Protein AF-A0A077PER9-F1 (afdb_monomer_lite)

Organism: NCBI:txid1398203

Structure (mmCIF, N/CA/C/O backbone):
data_AF-A0A077PER9-F1
#
_entry.id   AF-A0A077PER9-F1
#
loop_
_atom_site.group_PDB
_atom_site.id
_atom_site.type_symbol
_atom_site.label_atom_id
_atom_site.label_alt_id
_atom_site.label_comp_id
_atom_site.label_asym_id
_atom_site.label_entity_id
_atom_site.label_seq_id
_atom_site.pdbx_PDB_ins_code
_atom_site.Cartn_x
_atom_site.Cartn_y
_atom_site.Cartn_z
_atom_site.occupancy
_atom_site.B_iso_or_equiv
_atom_site.auth_seq_id
_atom_site.auth_comp_id
_atom_site.auth_asym_id
_atom_site.auth_atom_id
_atom_site.pdbx_PDB_model_num
ATOM 1 N N . MET A 1 1 ? 11.987 0.057 -23.288 1.00 54.84 1 MET A N 1
ATOM 2 C CA . MET A 1 1 ? 10.813 -0.635 -22.712 1.00 54.84 1 MET A CA 1
ATOM 3 C C . MET A 1 1 ? 10.304 -1.614 -23.759 1.00 54.84 1 MET A C 1
ATOM 5 O O . MET A 1 1 ? 10.114 -1.194 -24.891 1.00 54.84 1 MET A O 1
ATOM 9 N N . ASN A 1 2 ? 10.221 -2.909 -23.448 1.00 62.16 2 ASN A N 1
ATOM 10 C CA . ASN A 1 2 ? 9.871 -3.940 -24.430 1.00 62.16 2 ASN A CA 1
ATOM 11 C C . ASN A 1 2 ? 8.385 -3.792 -24.823 1.00 62.16 2 ASN A C 1
ATOM 13 O O . ASN A 1 2 ? 7.520 -3.873 -23.952 1.00 62.16 2 ASN A O 1
ATOM 17 N N . SER A 1 3 ? 8.092 -3.522 -26.099 1.00 73.31 3 SER A N 1
ATOM 18 C CA . SER A 1 3 ? 6.742 -3.193 -26.598 1.00 73.31 3 SER A CA 1
ATOM 19 C C . SER A 1 3 ? 5.721 -4.306 -26.350 1.00 73.31 3 SER A C 1
ATOM 21 O O . SER A 1 3 ? 4.547 -4.029 -26.126 1.00 73.31 3 SER A O 1
ATOM 23 N N . TYR A 1 4 ? 6.176 -5.558 -26.295 1.00 78.25 4 TYR A N 1
ATOM 24 C CA . TYR A 1 4 ? 5.337 -6.707 -25.963 1.00 78.25 4 TYR A CA 1
ATOM 25 C C . TYR A 1 4 ? 4.810 -6.656 -24.521 1.00 78.25 4 TYR A C 1
ATOM 27 O O . TYR A 1 4 ? 3.626 -6.878 -24.290 1.00 78.25 4 TYR A O 1
ATOM 35 N N . LEU A 1 5 ? 5.657 -6.279 -23.555 1.00 75.00 5 LEU A N 1
ATOM 36 C CA . LEU A 1 5 ? 5.253 -6.175 -22.148 1.00 75.00 5 LEU A CA 1
ATOM 37 C C . LEU A 1 5 ? 4.209 -5.072 -21.946 1.00 75.00 5 LEU A C 1
ATOM 39 O O . LEU A 1 5 ? 3.239 -5.271 -21.221 1.00 75.00 5 LEU A O 1
ATOM 43 N N . ALA A 1 6 ? 4.390 -3.928 -22.614 1.00 75.81 6 ALA A N 1
ATOM 44 C CA . ALA A 1 6 ? 3.428 -2.830 -22.570 1.00 75.81 6 ALA A CA 1
ATOM 45 C C . ALA A 1 6 ? 2.052 -3.261 -23.104 1.00 75.81 6 ALA A C 1
ATOM 47 O O . ALA A 1 6 ? 1.038 -2.921 -22.505 1.00 75.81 6 ALA A O 1
ATOM 48 N N . ASN A 1 7 ? 2.022 -4.071 -24.168 1.00 78.50 7 ASN A N 1
ATOM 49 C CA . ASN A 1 7 ? 0.779 -4.623 -24.707 1.00 78.50 7 ASN A CA 1
ATOM 50 C C . ASN A 1 7 ? 0.133 -5.647 -23.761 1.00 78.50 7 ASN A C 1
ATOM 52 O O . ASN A 1 7 ? -1.081 -5.618 -23.585 1.00 78.50 7 ASN A O 1
ATOM 56 N N . CYS A 1 8 ? 0.912 -6.512 -23.104 1.00 75.50 8 CYS A N 1
ATOM 57 C CA . CYS A 1 8 ? 0.370 -7.449 -22.114 1.00 75.50 8 CYS A CA 1
ATOM 58 C C . CYS A 1 8 ? -0.248 -6.726 -20.906 1.00 75.50 8 CYS A C 1
ATOM 60 O O . CYS A 1 8 ? -1.240 -7.185 -20.350 1.00 75.50 8 CYS A O 1
ATOM 62 N N . LEU A 1 9 ? 0.276 -5.566 -20.509 1.00 75.19 9 LEU A N 1
ATOM 63 C CA . LEU A 1 9 ? -0.308 -4.778 -19.416 1.00 75.19 9 LEU A CA 1
ATOM 64 C C . LEU A 1 9 ? -1.691 -4.191 -19.740 1.00 75.19 9 LEU A C 1
ATOM 66 O O . LEU A 1 9 ? -2.362 -3.745 -18.811 1.00 75.19 9 LEU A O 1
ATOM 70 N N . LEU A 1 10 ? -2.117 -4.200 -21.010 1.00 82.12 10 LEU A N 1
ATOM 71 C CA . LEU A 1 10 ? -3.464 -3.792 -21.430 1.00 82.12 10 LEU A CA 1
ATOM 72 C C . LEU A 1 10 ? -4.504 -4.910 -21.271 1.00 82.12 10 LEU A C 1
ATOM 74 O O . LEU A 1 10 ? -5.696 -4.634 -21.343 1.00 82.12 10 LEU A O 1
ATOM 78 N N . THR A 1 11 ? -4.076 -6.161 -21.084 1.00 89.31 11 THR A N 1
ATOM 79 C CA . THR A 1 11 ? -4.986 -7.271 -20.772 1.00 89.31 11 THR A CA 1
ATOM 80 C C . THR A 1 11 ? -5.201 -7.371 -19.266 1.00 89.31 11 THR A C 1
ATOM 82 O O . THR A 1 11 ? -4.234 -7.575 -18.530 1.00 89.31 11 THR A O 1
ATOM 85 N N . ASP A 1 12 ? -6.458 -7.261 -18.825 1.00 87.88 12 ASP A N 1
ATOM 86 C CA . ASP A 1 12 ? -6.839 -7.204 -17.405 1.00 87.88 12 ASP A CA 1
ATOM 87 C C . ASP A 1 12 ? -6.260 -8.369 -16.592 1.00 87.88 12 ASP A C 1
ATOM 89 O O . ASP A 1 12 ? -5.601 -8.135 -15.582 1.00 87.88 12 ASP A O 1
ATOM 93 N N . ASP A 1 13 ? -6.403 -9.610 -17.063 1.00 88.50 13 ASP A N 1
ATOM 94 C CA . ASP A 1 13 ? -5.903 -10.797 -16.352 1.00 88.50 13 ASP A CA 1
ATOM 95 C C . ASP A 1 13 ? -4.387 -10.743 -16.118 1.00 88.50 13 ASP A C 1
ATOM 97 O O . ASP A 1 13 ? -3.887 -11.037 -15.026 1.00 88.50 13 ASP A O 1
ATOM 101 N N . PHE A 1 14 ? -3.633 -10.324 -17.137 1.00 89.56 14 PHE A N 1
ATOM 102 C CA . PHE A 1 14 ? -2.188 -10.185 -17.018 1.00 89.56 14 PHE A CA 1
ATOM 103 C C . PHE A 1 14 ? -1.832 -9.035 -16.075 1.00 89.56 14 PHE A C 1
ATOM 105 O O . PHE A 1 14 ? -1.005 -9.221 -15.178 1.00 89.56 14 PHE A O 1
ATOM 112 N N . ASN A 1 15 ? -2.478 -7.876 -16.237 1.00 90.88 15 ASN A N 1
ATOM 113 C CA . ASN A 1 15 ? -2.261 -6.696 -15.407 1.00 90.88 15 ASN A CA 1
ATOM 114 C C . ASN A 1 15 ? -2.507 -7.003 -13.925 1.00 90.88 15 ASN A C 1
ATOM 116 O O . ASN A 1 15 ? -1.608 -6.816 -13.104 1.00 90.88 15 ASN A O 1
ATOM 120 N N . ILE A 1 16 ? -3.673 -7.571 -13.607 1.00 92.88 16 ILE A N 1
ATOM 121 C CA . ILE A 1 16 ? -4.065 -7.961 -12.251 1.00 92.88 16 ILE A CA 1
ATOM 122 C C . ILE A 1 16 ? -3.034 -8.928 -11.666 1.00 92.88 16 ILE A C 1
ATOM 124 O O . ILE A 1 16 ? -2.593 -8.737 -10.533 1.00 92.88 16 ILE A O 1
ATOM 128 N N . SER A 1 17 ? -2.584 -9.926 -12.435 1.00 93.81 17 SER A N 1
ATOM 129 C CA . SER A 1 17 ? -1.603 -10.904 -11.949 1.00 93.81 17 SER A CA 1
ATOM 130 C C . SER A 1 17 ? -0.239 -10.284 -11.614 1.00 93.81 17 SER A C 1
ATOM 132 O O . SER A 1 17 ? 0.386 -10.652 -10.616 1.00 93.81 17 SER A O 1
ATOM 134 N N . ILE A 1 18 ? 0.235 -9.335 -12.428 1.00 94.81 18 ILE A N 1
ATOM 135 C CA . ILE A 1 18 ? 1.522 -8.662 -12.225 1.00 94.81 18 ILE A CA 1
ATOM 136 C C . ILE A 1 18 ? 1.429 -7.670 -11.069 1.00 94.81 18 ILE A C 1
ATOM 138 O O . ILE A 1 18 ? 2.316 -7.649 -10.215 1.00 94.81 18 ILE A O 1
ATOM 142 N N . VAL A 1 19 ? 0.340 -6.905 -10.991 1.00 94.38 19 VAL A N 1
ATOM 143 C CA . VAL A 1 19 ? 0.079 -5.981 -9.882 1.00 94.38 19 VAL A CA 1
ATOM 144 C C . VAL A 1 19 ? -0.040 -6.740 -8.562 1.00 94.38 19 VAL A C 1
ATOM 146 O O . VAL A 1 19 ? 0.558 -6.321 -7.576 1.00 94.38 19 VAL A O 1
ATOM 149 N N . ALA A 1 20 ? -0.726 -7.886 -8.534 1.00 95.38 20 ALA A N 1
ATOM 150 C CA . ALA A 1 20 ? -0.837 -8.715 -7.334 1.00 95.38 20 ALA A CA 1
ATOM 151 C C . ALA A 1 20 ? 0.531 -9.222 -6.847 1.00 95.38 20 ALA A C 1
ATOM 153 O O . ALA A 1 20 ? 0.822 -9.162 -5.652 1.00 95.38 20 ALA A O 1
ATOM 154 N N . LYS A 1 21 ? 1.401 -9.671 -7.764 1.00 96.31 21 LYS A N 1
ATOM 155 C CA . LYS A 1 21 ? 2.782 -10.064 -7.430 1.00 96.31 21 LYS A CA 1
ATOM 156 C C . LYS A 1 21 ? 3.579 -8.884 -6.881 1.00 96.31 21 LYS A C 1
ATOM 158 O O . LYS A 1 21 ? 4.201 -9.010 -5.835 1.00 96.31 21 LYS A O 1
ATOM 163 N N . HIS A 1 22 ? 3.491 -7.727 -7.534 1.00 96.88 22 HIS A N 1
ATOM 164 C CA . HIS A 1 22 ? 4.182 -6.529 -7.073 1.00 96.88 22 HIS A CA 1
ATOM 165 C C . HIS A 1 22 ? 3.706 -6.084 -5.681 1.00 96.88 22 HIS A C 1
ATOM 167 O O . HIS A 1 22 ? 4.526 -5.783 -4.819 1.00 96.88 22 HIS A O 1
ATOM 173 N N . LEU A 1 23 ? 2.395 -6.094 -5.427 1.00 96.88 23 LEU A N 1
ATOM 174 C CA . LEU A 1 23 ? 1.841 -5.786 -4.108 1.00 96.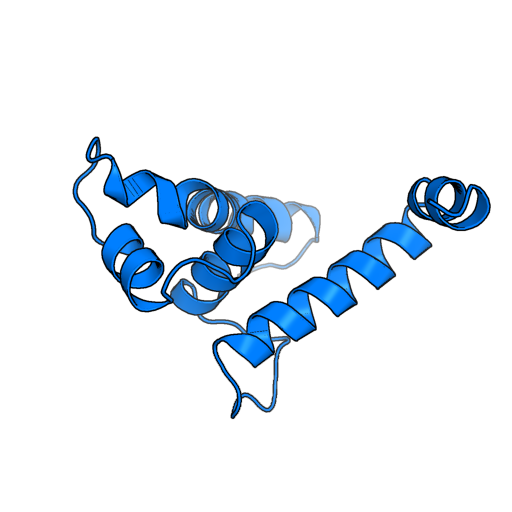88 23 LEU A CA 1
ATOM 175 C C . LEU A 1 23 ? 2.335 -6.770 -3.044 1.00 96.88 23 LEU A C 1
ATOM 177 O O . LEU A 1 23 ? 2.699 -6.332 -1.956 1.00 96.88 23 LEU A O 1
ATOM 181 N N . LYS A 1 24 ? 2.410 -8.070 -3.358 1.00 97.19 24 LYS A N 1
ATOM 182 C CA . LYS A 1 24 ? 2.997 -9.072 -2.458 1.00 97.19 24 LYS A CA 1
ATOM 183 C C . LYS A 1 24 ? 4.448 -8.731 -2.104 1.00 97.19 24 LYS A C 1
ATOM 185 O O . LYS A 1 24 ? 4.798 -8.769 -0.926 1.00 97.19 24 LYS A O 1
ATOM 190 N N . ASP A 1 25 ? 5.264 -8.359 -3.087 1.00 97.75 25 ASP A N 1
ATOM 191 C CA . ASP A 1 25 ? 6.663 -7.985 -2.850 1.00 97.75 25 ASP A CA 1
ATOM 192 C C . ASP A 1 25 ? 6.770 -6.755 -1.935 1.00 97.75 25 ASP A C 1
ATOM 194 O O . ASP A 1 25 ? 7.595 -6.729 -1.023 1.00 97.75 25 ASP A O 1
ATOM 198 N N . LEU A 1 26 ? 5.897 -5.758 -2.117 1.00 98.00 26 LEU A N 1
ATOM 199 C CA . LEU A 1 26 ? 5.846 -4.568 -1.259 1.00 98.00 26 LEU A CA 1
ATOM 200 C C . LEU A 1 26 ? 5.384 -4.884 0.170 1.00 98.00 26 LEU A C 1
ATOM 202 O O . LEU A 1 26 ? 5.912 -4.317 1.127 1.00 98.00 26 LEU A O 1
ATOM 206 N N . ILE A 1 27 ? 4.420 -5.793 0.329 1.00 97.94 27 ILE A N 1
ATOM 207 C CA . ILE A 1 27 ? 3.962 -6.257 1.645 1.00 97.94 27 ILE A CA 1
ATOM 208 C C . ILE A 1 27 ? 5.117 -6.932 2.387 1.00 97.94 27 ILE A C 1
ATOM 210 O O . ILE A 1 27 ? 5.382 -6.585 3.539 1.00 97.94 27 ILE A O 1
ATOM 214 N N . LEU A 1 28 ? 5.818 -7.856 1.727 1.00 97.81 28 LEU A N 1
ATOM 215 C CA . LEU A 1 28 ? 6.939 -8.592 2.316 1.00 97.81 28 LEU A CA 1
ATOM 216 C C . LEU A 1 28 ? 8.148 -7.694 2.587 1.00 97.81 28 LEU A C 1
ATOM 218 O O . LEU A 1 28 ? 8.825 -7.889 3.592 1.00 97.81 28 LEU A O 1
ATOM 222 N N . PHE A 1 29 ? 8.391 -6.684 1.748 1.00 97.50 29 PHE A N 1
ATOM 223 C CA . PHE A 1 29 ? 9.452 -5.700 1.967 1.00 97.50 29 PHE A CA 1
ATOM 224 C C . PHE A 1 29 ? 9.329 -5.020 3.340 1.00 97.50 29 PHE A C 1
ATOM 226 O O . PHE A 1 29 ? 10.304 -4.956 4.087 1.00 97.50 29 PHE A O 1
ATOM 233 N N . ASP A 1 30 ? 8.129 -4.559 3.705 1.00 97.38 30 ASP A N 1
ATOM 234 C CA . ASP A 1 30 ? 7.894 -3.903 4.997 1.00 97.38 30 ASP A CA 1
ATOM 235 C C . ASP A 1 30 ? 7.510 -4.895 6.127 1.00 97.38 30 ASP A C 1
ATOM 237 O O . ASP A 1 30 ? 7.495 -4.500 7.299 1.00 97.38 30 ASP A O 1
ATOM 241 N N . ASN A 1 31 ? 7.209 -6.165 5.814 1.00 96.19 31 ASN A N 1
ATOM 242 C CA . ASN A 1 31 ? 6.794 -7.219 6.758 1.00 96.19 31 ASN A CA 1
ATOM 243 C C . ASN A 1 31 ? 7.499 -8.565 6.450 1.00 96.19 31 ASN A C 1
ATOM 245 O O . ASN A 1 31 ? 6.836 -9.536 6.081 1.00 96.19 31 ASN A O 1
ATOM 249 N N . PRO A 1 32 ? 8.831 -8.671 6.619 1.00 95.50 32 PRO A N 1
ATOM 250 C CA . PRO A 1 32 ? 9.612 -9.809 6.111 1.00 95.50 32 PRO A CA 1
ATOM 251 C C . PRO A 1 32 ? 9.276 -11.159 6.759 1.00 95.50 32 PRO A C 1
ATOM 253 O O . PRO A 1 32 ? 9.546 -12.202 6.174 1.00 95.50 32 PRO A O 1
ATOM 256 N N . ASN A 1 33 ? 8.675 -11.145 7.950 1.00 95.06 33 ASN A N 1
ATOM 257 C CA . ASN A 1 33 ? 8.309 -12.350 8.700 1.00 95.06 33 ASN A CA 1
ATOM 258 C C . ASN A 1 33 ? 6.833 -12.747 8.516 1.00 95.06 33 ASN A C 1
ATOM 260 O O . ASN A 1 33 ? 6.329 -13.588 9.254 1.00 95.06 33 ASN A O 1
ATOM 264 N N . MET A 1 34 ? 6.108 -12.098 7.603 1.00 95.81 34 MET A N 1
ATOM 265 C CA . MET A 1 34 ? 4.703 -12.405 7.350 1.00 95.81 34 MET A CA 1
ATOM 266 C C . MET A 1 34 ? 4.579 -13.704 6.548 1.00 95.81 34 MET A C 1
ATOM 268 O O . MET A 1 34 ? 5.070 -13.793 5.425 1.00 95.81 34 MET A O 1
ATOM 272 N N . GLU A 1 35 ? 3.893 -14.694 7.114 1.00 91.31 35 GLU A N 1
ATOM 273 C CA . GLU A 1 35 ? 3.643 -15.980 6.450 1.00 91.31 35 GLU A CA 1
ATOM 274 C C . GLU A 1 35 ? 2.435 -15.916 5.503 1.00 91.31 35 GLU A C 1
ATOM 276 O O . GLU A 1 35 ? 2.470 -16.490 4.414 1.00 91.31 35 GLU A O 1
ATOM 281 N N . ASP A 1 36 ? 1.392 -15.172 5.887 1.00 93.12 36 ASP A N 1
ATOM 282 C CA . ASP A 1 36 ? 0.165 -15.011 5.108 1.00 93.12 36 ASP A CA 1
ATOM 283 C C . ASP A 1 36 ? -0.047 -13.551 4.688 1.00 93.12 36 ASP A C 1
ATOM 285 O O . ASP A 1 36 ? -0.418 -12.697 5.489 1.00 93.12 36 ASP A O 1
ATOM 289 N N . THR A 1 37 ? 0.176 -13.266 3.403 1.00 93.25 37 THR A N 1
ATOM 290 C CA . THR A 1 37 ? -0.025 -11.933 2.812 1.00 93.25 37 THR A CA 1
ATOM 291 C C . THR A 1 37 ? -1.459 -11.691 2.330 1.00 93.25 37 THR A C 1
ATOM 293 O O . THR A 1 37 ? -1.728 -10.639 1.750 1.00 93.25 37 THR A O 1
ATOM 296 N N . SER A 1 38 ? -2.369 -12.660 2.486 1.00 88.75 38 SER A N 1
ATOM 297 C CA . SER A 1 38 ? -3.781 -12.511 2.101 1.00 88.75 38 SER A CA 1
ATOM 298 C C . SER A 1 38 ? -4.606 -11.768 3.155 1.00 88.75 38 SER A C 1
ATOM 300 O O . SER A 1 38 ? 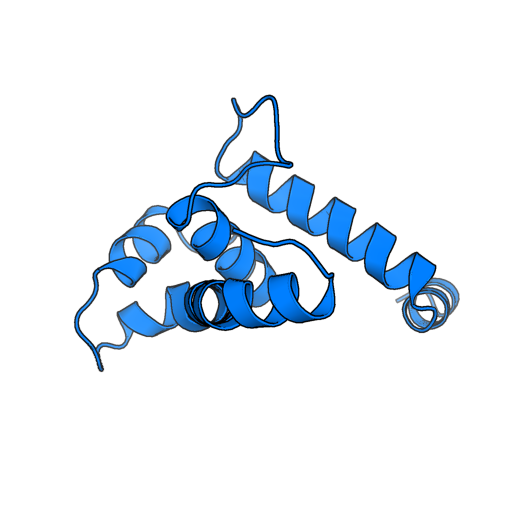-5.657 -11.210 2.837 1.00 88.75 38 SER A O 1
ATOM 302 N N . ILE A 1 39 ? -4.096 -11.695 4.388 1.00 90.25 39 ILE A N 1
ATOM 303 C CA . ILE A 1 39 ? -4.727 -11.025 5.523 1.00 90.25 39 ILE A CA 1
ATOM 304 C C . ILE A 1 39 ? -3.801 -9.906 5.998 1.00 90.25 39 ILE A C 1
ATOM 306 O O . ILE A 1 39 ? -2.719 -10.154 6.520 1.00 90.25 39 ILE A O 1
ATOM 310 N N . LEU A 1 40 ? -4.237 -8.658 5.829 1.00 94.06 40 LEU A N 1
ATOM 311 C CA . LEU A 1 40 ? -3.486 -7.470 6.236 1.00 94.06 40 LEU A CA 1
ATOM 312 C C . LEU A 1 40 ? -4.259 -6.692 7.294 1.00 94.06 40 LEU A C 1
ATOM 314 O O . LEU A 1 40 ? -5.478 -6.527 7.186 1.00 94.06 40 LEU A O 1
ATOM 318 N N . THR A 1 41 ? -3.544 -6.147 8.275 1.00 95.31 41 THR A N 1
ATOM 319 C CA . THR A 1 41 ? -4.100 -5.092 9.130 1.00 95.31 41 THR A CA 1
ATOM 320 C C . THR A 1 41 ? -4.325 -3.814 8.320 1.00 95.31 41 THR A C 1
ATOM 322 O O . THR A 1 41 ? -3.729 -3.617 7.258 1.00 95.31 41 THR A O 1
ATOM 325 N N . ASP A 1 42 ? -5.151 -2.902 8.831 1.00 95.31 42 ASP A N 1
ATOM 326 C CA . ASP A 1 42 ? -5.388 -1.609 8.179 1.00 95.31 42 ASP A CA 1
ATOM 327 C C . ASP A 1 42 ? -4.090 -0.806 7.992 1.00 95.31 42 ASP A C 1
ATOM 329 O O . ASP A 1 42 ? -3.884 -0.201 6.941 1.00 95.31 42 ASP A O 1
ATOM 333 N N . GLU A 1 43 ? -3.174 -0.850 8.965 1.00 96.25 43 GLU A N 1
ATOM 334 C CA . GLU A 1 43 ? -1.854 -0.221 8.845 1.00 96.25 43 GLU A CA 1
ATOM 335 C C . GLU A 1 43 ? -1.031 -0.851 7.713 1.00 96.25 43 GLU A C 1
ATOM 337 O O . GLU A 1 43 ? -0.474 -0.130 6.884 1.00 96.25 43 GLU A O 1
ATOM 342 N N . GLN A 1 44 ? -0.993 -2.185 7.630 1.00 96.50 44 GLN A N 1
ATOM 343 C CA . GLN A 1 44 ? -0.263 -2.907 6.582 1.00 96.50 44 GLN A CA 1
ATOM 34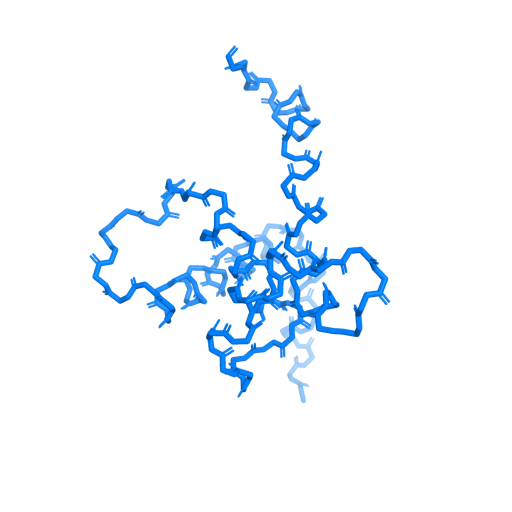4 C C . GLN A 1 44 ? -0.853 -2.648 5.193 1.00 96.50 44 GLN A C 1
ATOM 346 O O . GLN A 1 44 ? -0.102 -2.442 4.239 1.00 96.50 44 GLN A O 1
ATOM 351 N N . LEU A 1 45 ? -2.183 -2.589 5.081 1.00 96.19 45 LEU A N 1
ATOM 352 C CA . LEU A 1 45 ? -2.887 -2.219 3.854 1.00 96.19 45 LEU A CA 1
ATOM 353 C C . LEU A 1 45 ? -2.525 -0.791 3.422 1.00 96.19 45 LEU A C 1
ATOM 355 O O . LEU A 1 45 ? -2.188 -0.556 2.258 1.00 96.19 45 LEU A O 1
ATOM 359 N N . ILE A 1 46 ? -2.570 0.166 4.354 1.00 97.19 46 ILE A N 1
ATOM 360 C CA . ILE A 1 46 ? -2.215 1.560 4.075 1.00 97.19 46 ILE A CA 1
ATOM 361 C C . ILE A 1 46 ? -0.750 1.656 3.643 1.00 97.19 46 ILE A C 1
ATOM 363 O O . ILE A 1 46 ? -0.451 2.339 2.661 1.00 97.19 46 ILE A O 1
ATOM 367 N N . LEU A 1 47 ? 0.158 0.973 4.338 1.00 97.19 47 LEU A N 1
ATOM 368 C CA . LEU A 1 47 ? 1.582 0.976 4.029 1.00 97.19 47 LEU A CA 1
ATOM 369 C C . LEU A 1 47 ? 1.849 0.399 2.633 1.00 97.19 47 LEU A C 1
ATOM 371 O O . LEU A 1 47 ? 2.442 1.088 1.803 1.00 97.19 47 LEU A O 1
ATOM 375 N N . ALA A 1 48 ? 1.320 -0.789 2.327 1.00 97.00 48 ALA A N 1
ATOM 376 C CA . ALA A 1 48 ? 1.457 -1.419 1.013 1.00 97.00 48 ALA A CA 1
ATOM 377 C C . ALA A 1 48 ? 0.882 -0.543 -0.114 1.00 97.00 48 ALA A C 1
ATOM 379 O O . ALA A 1 48 ? 1.532 -0.338 -1.141 1.00 97.00 48 ALA A O 1
ATOM 380 N N . GLY A 1 49 ? -0.295 0.057 0.092 1.00 96.69 49 GLY A N 1
ATOM 381 C CA . GLY A 1 49 ? -0.885 0.995 -0.866 1.00 96.69 49 GLY A CA 1
ATOM 382 C C . GLY A 1 49 ? -0.042 2.258 -1.068 1.00 96.69 49 GLY A C 1
ATOM 383 O O . GLY A 1 49 ? 0.093 2.758 -2.184 1.00 96.69 49 GLY A O 1
ATOM 384 N N . SER A 1 50 ? 0.573 2.760 0.001 1.00 97.31 50 SER A N 1
ATOM 385 C CA . SER A 1 50 ? 1.473 3.917 -0.063 1.00 97.31 50 SER A CA 1
ATOM 386 C C . SER A 1 50 ? 2.735 3.589 -0.859 1.00 97.31 50 SER A C 1
ATOM 388 O O . SER A 1 50 ? 3.113 4.360 -1.742 1.00 97.31 50 SER A O 1
ATOM 390 N N . ARG A 1 51 ? 3.335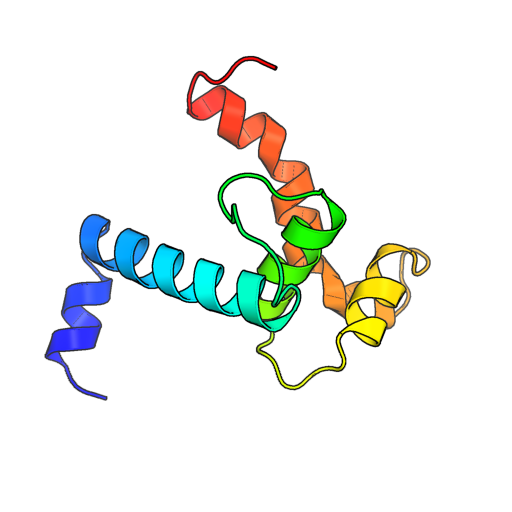 2.416 -0.617 1.00 97.62 51 ARG A N 1
ATOM 391 C CA . ARG A 1 51 ? 4.478 1.896 -1.381 1.00 97.62 51 ARG A CA 1
ATOM 392 C C . ARG A 1 51 ? 4.154 1.704 -2.854 1.00 97.62 51 ARG A C 1
ATOM 394 O O . ARG A 1 51 ? 4.954 2.097 -3.695 1.00 97.62 51 ARG A O 1
ATOM 401 N N . TYR A 1 52 ? 2.974 1.182 -3.174 1.00 96.62 52 TYR A N 1
ATOM 402 C CA . TYR A 1 52 ? 2.550 0.991 -4.561 1.00 96.62 52 TYR A CA 1
ATOM 403 C C . TYR A 1 52 ? 2.529 2.312 -5.339 1.00 96.62 52 TYR A C 1
ATOM 405 O O . TYR A 1 52 ? 2.919 2.369 -6.501 1.00 96.62 52 TYR A O 1
ATOM 413 N N . ASN A 1 53 ? 2.109 3.400 -4.689 1.00 95.38 53 ASN A N 1
ATOM 414 C CA . ASN A 1 53 ? 2.026 4.707 -5.332 1.00 95.38 53 ASN A CA 1
ATOM 415 C C . ASN A 1 53 ? 3.338 5.516 -5.294 1.00 95.38 53 ASN A C 1
ATOM 417 O O . ASN A 1 53 ? 3.533 6.379 -6.147 1.00 95.38 53 ASN A O 1
ATOM 421 N N . ARG A 1 54 ? 4.205 5.293 -4.297 1.00 93.69 54 ARG A N 1
ATOM 422 C CA . ARG A 1 54 ? 5.370 6.159 -4.004 1.00 93.69 54 ARG A CA 1
ATOM 423 C C . ARG A 1 54 ? 6.725 5.456 -4.060 1.00 93.69 54 ARG A C 1
ATOM 425 O O . ARG A 1 54 ? 7.747 6.122 -3.936 1.00 93.69 54 ARG A O 1
ATOM 432 N N . GLY A 1 55 ? 6.744 4.141 -4.237 1.00 95.75 55 GLY A N 1
ATOM 433 C CA . GLY A 1 55 ? 7.954 3.330 -4.213 1.00 95.75 55 GLY A CA 1
ATOM 434 C C . GLY A 1 55 ? 8.501 3.062 -2.805 1.00 95.75 55 GLY A C 1
ATOM 435 O O . GLY A 1 55 ? 7.892 3.371 -1.775 1.00 95.75 55 GLY A O 1
ATOM 436 N N . ILE A 1 56 ? 9.683 2.448 -2.774 1.00 97.12 56 ILE A N 1
ATOM 437 C CA . ILE A 1 56 ? 10.335 1.945 -1.554 1.00 97.12 56 ILE A CA 1
ATOM 438 C C . ILE A 1 56 ? 11.365 2.910 -0.950 1.00 97.12 56 ILE A C 1
ATOM 440 O O . ILE A 1 56 ? 11.874 2.652 0.132 1.00 97.12 56 ILE A O 1
ATOM 444 N N . GLU A 1 57 ? 11.658 4.028 -1.617 1.00 96.56 57 GLU A N 1
ATOM 445 C CA . GLU A 1 57 ? 12.748 4.936 -1.226 1.00 96.56 57 GLU A CA 1
ATOM 446 C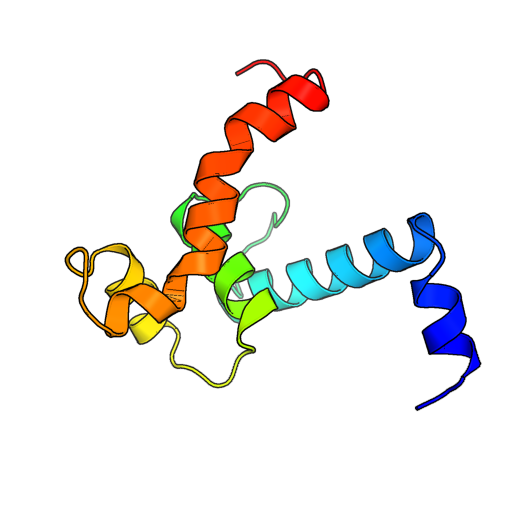 C . GLU A 1 57 ? 12.485 5.677 0.092 1.00 96.56 57 GLU A C 1
ATOM 448 O O . GLU A 1 57 ? 13.415 5.973 0.837 1.00 96.56 57 GLU A O 1
ATOM 453 N N . ARG A 1 58 ? 11.218 5.987 0.397 1.00 95.12 58 ARG A N 1
ATOM 454 C CA . ARG A 1 58 ? 10.852 6.679 1.640 1.00 95.12 58 ARG A CA 1
ATOM 455 C C . ARG A 1 58 ? 11.011 5.760 2.851 1.00 95.12 58 ARG A C 1
ATOM 457 O O . ARG A 1 58 ? 10.670 4.581 2.786 1.00 95.12 58 ARG A O 1
ATOM 464 N N . ASP A 1 59 ? 11.445 6.306 3.981 1.00 96.44 59 ASP A N 1
ATOM 465 C CA . ASP A 1 59 ? 11.514 5.536 5.220 1.00 96.44 59 ASP A CA 1
ATOM 466 C C . ASP A 1 59 ? 10.124 5.027 5.643 1.00 96.44 59 ASP A C 1
ATOM 468 O O . ASP A 1 59 ? 9.119 5.741 5.551 1.00 96.44 59 ASP A O 1
ATOM 472 N N . LYS A 1 60 ? 10.053 3.776 6.108 1.00 96.31 60 LYS A N 1
ATOM 473 C CA . LYS A 1 60 ? 8.795 3.159 6.555 1.00 96.31 60 LYS A CA 1
ATOM 474 C C . LYS A 1 60 ? 8.147 3.965 7.687 1.00 96.31 60 LYS A C 1
ATOM 476 O O . LYS A 1 60 ? 6.927 4.136 7.697 1.00 96.31 60 LYS A O 1
ATOM 481 N N . ASN A 1 61 ? 8.943 4.491 8.618 1.00 96.31 61 ASN A N 1
ATOM 482 C CA . ASN A 1 61 ? 8.438 5.215 9.781 1.00 96.31 61 ASN A CA 1
ATOM 483 C C . ASN A 1 61 ? 7.836 6.569 9.399 1.00 96.31 61 ASN A C 1
ATOM 485 O O . ASN A 1 61 ? 6.900 7.009 10.063 1.00 96.31 61 ASN A O 1
ATOM 489 N N . ASP A 1 62 ? 8.284 7.197 8.308 1.00 96.69 62 ASP A N 1
ATOM 490 C CA . ASP A 1 62 ? 7.631 8.399 7.773 1.00 96.69 62 ASP A CA 1
ATOM 491 C C . ASP A 1 62 ? 6.201 8.099 7.317 1.00 96.69 62 ASP A C 1
ATOM 493 O O . ASP A 1 62 ? 5.285 8.895 7.541 1.00 96.69 62 ASP A O 1
ATOM 497 N N . ILE A 1 63 ? 5.994 6.943 6.678 1.00 96.88 63 ILE A N 1
ATOM 498 C CA . ILE A 1 63 ? 4.668 6.514 6.224 1.00 96.88 63 ILE A CA 1
ATOM 499 C C . ILE A 1 63 ? 3.800 6.152 7.431 1.00 96.88 63 ILE A C 1
ATOM 501 O O . ILE A 1 63 ? 2.658 6.594 7.498 1.00 96.88 63 ILE A O 1
ATOM 505 N N . ILE A 1 64 ? 4.331 5.429 8.420 1.00 96.56 64 ILE A N 1
ATOM 506 C CA . ILE A 1 64 ? 3.585 5.099 9.647 1.00 96.56 64 ILE A CA 1
ATOM 507 C C . ILE A 1 64 ? 3.201 6.373 10.408 1.00 96.56 64 ILE A C 1
ATOM 509 O O . ILE A 1 64 ? 2.034 6.572 10.744 1.00 96.56 64 ILE A O 1
ATOM 513 N N . LYS A 1 65 ? 4.144 7.300 10.605 1.00 96.75 65 LYS A N 1
ATOM 514 C CA . LYS A 1 65 ? 3.883 8.606 11.229 1.00 96.75 65 LYS A CA 1
ATOM 515 C C . LYS A 1 65 ? 2.846 9.411 10.446 1.00 96.75 65 LYS A C 1
ATOM 517 O O . LYS A 1 65 ? 2.016 10.102 11.037 1.00 96.75 65 LYS A O 1
ATOM 522 N N . SER A 1 66 ? 2.861 9.316 9.117 1.00 97.06 66 SER A N 1
ATOM 523 C CA . SER A 1 66 ? 1.857 9.949 8.263 1.00 97.06 66 SER A CA 1
ATOM 524 C C . SER A 1 66 ? 0.441 9.501 8.620 1.00 97.06 66 SER A C 1
ATOM 526 O O . SER A 1 66 ? -0.462 10.337 8.622 1.00 97.06 66 SER A O 1
ATOM 528 N N . ILE A 1 67 ? 0.219 8.226 8.958 1.00 95.88 67 ILE A N 1
ATOM 529 C CA . ILE A 1 67 ? -1.121 7.675 9.238 1.00 95.88 67 ILE A CA 1
ATOM 530 C C . ILE A 1 67 ? -1.822 8.461 10.352 1.00 95.88 67 ILE A C 1
ATOM 532 O O . ILE A 1 67 ? -2.992 8.814 10.193 1.00 95.88 67 ILE A O 1
ATOM 536 N N . SER A 1 68 ? -1.091 8.808 11.413 1.00 94.19 68 SER A N 1
ATOM 537 C CA . SER A 1 68 ? -1.588 9.562 12.571 1.00 94.19 68 SER A CA 1
ATOM 538 C C . SER A 1 68 ? -1.349 11.075 12.492 1.00 94.19 68 SER A C 1
ATOM 540 O O . SER A 1 68 ? -1.750 11.806 13.399 1.00 94.19 68 SER A O 1
ATOM 542 N N . SER A 1 69 ? -0.727 11.574 11.420 1.00 96.31 69 SER A N 1
ATOM 543 C CA . SER A 1 69 ? -0.436 13.004 11.275 1.00 96.31 69 SER A CA 1
ATOM 544 C C . SER A 1 69 ? -1.721 13.845 11.151 1.00 96.31 69 SER A C 1
ATOM 546 O O . SER A 1 69 ? -2.687 13.398 10.511 1.00 96.31 69 SER A O 1
ATOM 548 N N . PRO A 1 70 ? -1.755 15.064 11.733 1.00 95.75 70 PRO A N 1
ATOM 549 C CA . PRO A 1 70 ? -2.943 15.915 11.720 1.00 95.75 70 PRO A CA 1
ATOM 550 C C . PRO A 1 70 ? -3.418 16.254 10.305 1.00 95.75 70 PRO A C 1
ATOM 552 O O . PRO A 1 70 ? -2.621 16.452 9.389 1.00 95.75 70 PRO A O 1
ATOM 555 N N . ILE A 1 71 ? -4.738 16.350 10.126 1.00 93.31 71 ILE A N 1
ATOM 556 C CA . ILE A 1 71 ? -5.349 16.717 8.840 1.00 93.31 71 ILE A CA 1
ATOM 557 C C . ILE A 1 71 ? -4.778 18.050 8.348 1.00 93.31 71 ILE A C 1
ATOM 559 O O . ILE A 1 71 ? -4.804 19.034 9.077 1.00 93.31 71 ILE A O 1
ATOM 563 N N . GLY A 1 72 ? -4.295 18.074 7.103 1.00 91.38 72 GLY A N 1
ATOM 564 C CA . GLY A 1 72 ? -3.753 19.275 6.468 1.00 91.38 72 GLY A CA 1
ATOM 565 C C . GLY A 1 72 ? -2.237 19.443 6.587 1.00 91.38 72 GLY A C 1
ATOM 566 O O . GLY A 1 72 ? -1.704 20.345 5.948 1.00 91.38 72 GLY A O 1
ATOM 567 N N . THR A 1 73 ? -1.526 18.591 7.338 1.00 95.62 73 THR A N 1
ATOM 568 C CA . THR A 1 73 ? -0.056 18.652 7.343 1.00 95.62 73 THR A CA 1
ATOM 569 C C . THR A 1 73 ? 0.544 17.972 6.103 1.00 95.62 73 THR A C 1
ATOM 571 O O . THR A 1 73 ? -0.027 16.993 5.608 1.00 95.62 73 THR A O 1
ATOM 574 N N . PRO A 1 74 ? 1.704 18.437 5.598 1.00 94.00 74 PRO A N 1
ATOM 575 C CA . PRO A 1 74 ? 2.356 17.839 4.431 1.00 94.00 74 PRO A CA 1
ATOM 576 C C . PRO A 1 74 ? 2.710 16.359 4.617 1.00 94.00 74 PRO A C 1
ATOM 578 O O . PRO A 1 74 ? 2.604 15.569 3.681 1.00 94.00 74 PRO A O 1
ATOM 581 N N . GLU A 1 75 ? 3.076 15.949 5.833 1.00 93.75 75 GLU A N 1
ATOM 582 C CA . GLU A 1 75 ? 3.421 14.560 6.157 1.00 93.75 75 GLU A CA 1
ATOM 583 C C . GLU A 1 75 ? 2.249 13.625 5.884 1.00 93.75 75 GLU A C 1
ATOM 585 O O . GLU A 1 75 ? 2.442 12.459 5.537 1.00 93.75 75 GLU A O 1
ATOM 590 N N . ARG A 1 76 ? 1.016 14.130 5.994 1.00 94.69 76 ARG A N 1
ATOM 591 C CA . ARG A 1 76 ? -0.195 13.340 5.798 1.00 94.69 76 ARG A CA 1
ATOM 592 C C . ARG A 1 76 ? -0.336 12.813 4.369 1.00 94.69 76 ARG A C 1
ATOM 594 O O . ARG A 1 76 ? -1.028 11.808 4.173 1.00 94.69 76 ARG A O 1
ATOM 601 N N . GLU A 1 77 ? 0.360 13.409 3.403 1.00 94.44 77 GLU A N 1
ATOM 602 C CA . GLU A 1 77 ? 0.379 12.960 2.010 1.00 94.44 77 GLU A CA 1
ATOM 603 C C . GLU A 1 77 ? 1.099 11.627 1.802 1.00 94.44 77 GLU A C 1
ATOM 605 O O . GLU A 1 77 ? 0.835 10.928 0.821 1.00 94.44 77 GLU A O 1
ATOM 610 N N . TYR A 1 78 ? 1.989 11.214 2.704 1.00 95.75 78 TYR A N 1
ATOM 611 C CA . TYR A 1 78 ? 2.758 9.986 2.484 1.00 95.75 78 TYR A CA 1
ATOM 612 C C . TYR A 1 78 ? 1.899 8.726 2.521 1.00 95.75 78 TYR A C 1
ATOM 614 O O . TYR A 1 78 ? 2.204 7.787 1.795 1.00 95.75 78 TYR A O 1
ATOM 622 N N . SER A 1 79 ? 0.794 8.740 3.271 1.00 96.81 79 SER A N 1
ATOM 623 C CA . SER A 1 79 ? -0.164 7.631 3.322 1.00 96.81 79 SER A CA 1
ATOM 624 C C . SER A 1 79 ? -1.535 7.936 2.703 1.00 96.81 79 SER A C 1
ATOM 626 O O . SER A 1 79 ? -2.469 7.146 2.852 1.00 96.81 79 SER A O 1
ATOM 628 N N . SER A 1 80 ? -1.686 9.054 1.974 1.00 95.56 80 SER A N 1
ATOM 629 C CA . SER A 1 80 ? -2.985 9.482 1.421 1.00 95.56 80 SER A CA 1
ATOM 630 C C . SER A 1 80 ? -3.609 8.448 0.481 1.00 95.56 80 SER A C 1
ATOM 632 O O . SER A 1 80 ? -4.793 8.135 0.619 1.00 95.56 80 SER A O 1
ATOM 634 N N . TYR A 1 81 ? -2.812 7.840 -0.402 1.00 94.88 81 TYR A N 1
ATOM 635 C CA . TYR A 1 81 ? -3.294 6.789 -1.301 1.00 94.88 81 TYR A CA 1
ATOM 636 C C . TYR A 1 81 ? -3.752 5.535 -0.538 1.00 94.88 81 TYR A C 1
ATOM 638 O O . TYR A 1 81 ? -4.856 5.046 -0.767 1.00 94.88 81 TYR A O 1
ATOM 646 N N . GLY A 1 82 ? -2.955 5.056 0.423 1.00 95.38 82 GLY A N 1
ATOM 647 C CA . GLY A 1 82 ? -3.299 3.887 1.237 1.00 95.38 82 GLY A CA 1
ATOM 648 C C . GLY A 1 82 ? -4.578 4.080 2.058 1.00 95.38 82 GLY A C 1
ATOM 649 O O . GLY A 1 82 ? -5.445 3.206 2.058 1.00 95.38 82 GLY A O 1
ATOM 650 N N . ARG A 1 83 ? -4.765 5.254 2.683 1.00 95.50 83 ARG A N 1
ATOM 651 C CA . ARG A 1 83 ? -6.018 5.578 3.397 1.00 95.50 83 ARG A CA 1
ATOM 652 C C . ARG A 1 83 ? -7.228 5.534 2.466 1.00 95.50 83 ARG A C 1
ATOM 654 O O . ARG A 1 83 ? -8.275 5.016 2.845 1.00 95.50 83 ARG A O 1
ATOM 661 N N . ARG A 1 84 ? -7.078 6.005 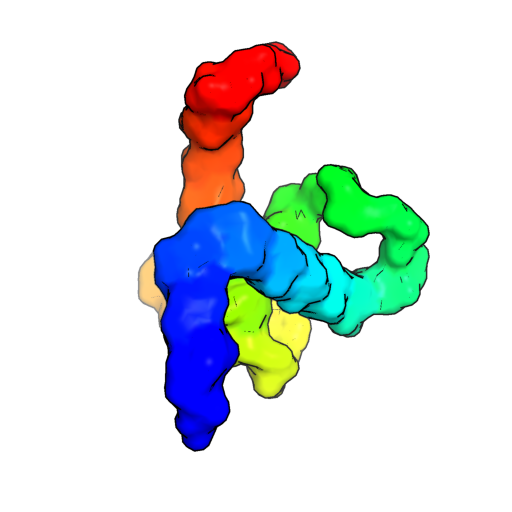1.224 1.00 95.19 84 ARG A N 1
ATOM 662 C CA . ARG A 1 84 ? -8.163 5.982 0.237 1.00 95.19 84 ARG A CA 1
ATOM 663 C C . ARG A 1 84 ? -8.576 4.563 -0.164 1.00 95.19 84 ARG A C 1
ATOM 665 O O . ARG A 1 84 ? -9.750 4.345 -0.462 1.00 95.19 84 ARG A O 1
ATOM 672 N N . ILE A 1 85 ? -7.642 3.608 -0.170 1.00 93.00 85 ILE A N 1
ATOM 673 C CA . ILE A 1 85 ? -7.954 2.183 -0.368 1.00 93.00 85 ILE A CA 1
ATOM 674 C C . ILE A 1 85 ? -8.799 1.678 0.802 1.00 93.00 85 ILE A C 1
ATOM 676 O O . ILE A 1 85 ? -9.853 1.086 0.571 1.00 93.00 85 ILE A O 1
ATOM 680 N N . LEU A 1 86 ? -8.384 1.967 2.039 1.00 92.81 86 LEU A N 1
ATOM 681 C CA . LEU A 1 86 ? -9.112 1.552 3.238 1.00 92.81 86 LEU A CA 1
ATOM 682 C C . LEU A 1 86 ? -10.550 2.096 3.252 1.00 92.81 86 LEU A C 1
ATOM 684 O O . LEU A 1 86 ? -11.495 1.338 3.444 1.00 92.81 86 LEU A O 1
ATOM 688 N N . GLU A 1 87 ? -10.737 3.379 2.934 1.00 93.69 87 GLU A N 1
ATOM 689 C CA . GLU A 1 87 ? -12.065 4.005 2.807 1.00 93.69 87 GLU A CA 1
ATOM 690 C C . GLU A 1 87 ? -12.962 3.314 1.766 1.00 93.69 87 GLU A C 1
ATOM 692 O O . GLU A 1 87 ? -14.187 3.292 1.900 1.00 93.69 87 GLU A O 1
ATOM 697 N N . LYS A 1 88 ? -12.367 2.764 0.702 1.00 93.44 88 LYS A N 1
ATOM 698 C CA . LYS A 1 88 ? -13.088 2.070 -0.373 1.00 93.44 88 LYS A CA 1
ATOM 699 C C . LYS A 1 88 ? -13.314 0.586 -0.090 1.00 93.44 88 LYS A C 1
ATOM 701 O O . LYS A 1 88 ? -14.160 0.001 -0.767 1.00 93.44 88 LYS A O 1
ATOM 706 N N . LYS A 1 89 ? -12.620 -0.009 0.889 1.00 89.50 89 LYS A N 1
ATOM 707 C CA . LYS A 1 89 ? -12.652 -1.449 1.205 1.00 89.50 89 LYS A CA 1
ATOM 708 C C . LYS A 1 89 ? -14.080 -1.970 1.349 1.00 89.50 89 LYS A C 1
ATOM 710 O O . LYS A 1 89 ? -14.466 -2.885 0.630 1.00 89.50 89 LYS A O 1
ATOM 715 N N . LYS A 1 90 ? -14.901 -1.295 2.160 1.00 88.88 90 LYS A N 1
ATOM 716 C CA . LYS A 1 90 ? -16.314 -1.653 2.362 1.00 88.88 90 LYS A CA 1
ATOM 717 C C . LYS A 1 90 ? -17.120 -1.667 1.059 1.00 88.88 90 LYS A C 1
ATOM 719 O O . LYS A 1 90 ? -17.896 -2.583 0.804 1.00 88.88 90 LYS A O 1
ATOM 724 N N . SER A 1 91 ? -16.937 -0.653 0.215 1.00 91.81 91 SER A N 1
ATOM 725 C CA . SER A 1 91 ? -17.631 -0.570 -1.075 1.00 91.81 91 SER A CA 1
ATOM 726 C C . SER A 1 91 ? -17.177 -1.667 -2.038 1.00 91.81 91 SER A C 1
ATOM 728 O O . SER A 1 91 ? -18.005 -2.216 -2.757 1.00 91.81 91 SER A O 1
ATOM 730 N N . ILE A 1 92 ? -15.884 -2.003 -2.039 1.00 88.50 92 ILE A N 1
ATOM 731 C CA . ILE A 1 92 ? -15.325 -3.095 -2.847 1.00 88.50 92 ILE A CA 1
ATOM 732 C C . ILE A 1 92 ? -15.896 -4.436 -2.385 1.00 88.50 92 ILE A C 1
ATOM 734 O O . ILE A 1 92 ? -16.370 -5.202 -3.215 1.00 88.50 92 ILE A O 1
ATOM 738 N N . TYR A 1 93 ? -15.926 -4.698 -1.079 1.00 89.38 93 TYR A N 1
ATOM 739 C CA . TYR A 1 93 ? -16.485 -5.936 -0.528 1.00 89.38 93 TYR A CA 1
ATOM 740 C C . TYR A 1 93 ? -17.955 -6.105 -0.896 1.00 89.38 93 TYR A C 1
ATOM 742 O O . TYR A 1 93 ? -18.348 -7.166 -1.374 1.00 89.38 93 TYR A O 1
ATOM 750 N N . LYS A 1 94 ? -18.735 -5.020 -0.832 1.00 91.50 94 LYS A N 1
ATOM 751 C CA . LYS A 1 94 ? -20.121 -5.021 -1.306 1.00 91.50 94 LYS A CA 1
ATOM 752 C C . LYS A 1 94 ? -20.245 -5.385 -2.791 1.00 91.50 94 LYS A C 1
ATOM 754 O O . LYS A 1 94 ? -21.153 -6.123 -3.153 1.00 91.50 94 LYS A O 1
ATOM 759 N N . ILE A 1 95 ? -19.361 -4.871 -3.649 1.00 91.44 95 ILE A N 1
ATOM 760 C CA . ILE A 1 95 ? -19.347 -5.208 -5.086 1.00 91.44 95 ILE A CA 1
ATOM 761 C C . ILE A 1 95 ? -18.983 -6.682 -5.298 1.00 91.44 95 ILE A C 1
ATOM 763 O O . ILE A 1 95 ? -19.551 -7.331 -6.170 1.00 91.44 95 ILE A O 1
ATOM 767 N N . LEU A 1 96 ? -18.060 -7.209 -4.491 1.00 88.31 96 LEU A N 1
ATOM 768 C CA . LEU A 1 96 ? -17.603 -8.597 -4.556 1.00 88.31 96 LEU A CA 1
ATOM 769 C C . LEU A 1 96 ? -18.562 -9.596 -3.884 1.00 88.31 96 LEU A C 1
ATOM 771 O O . LEU A 1 96 ? -18.306 -10.794 -3.941 1.00 88.31 96 LEU A O 1
ATOM 775 N N . GLY A 1 97 ? -19.643 -9.131 -3.249 1.00 91.19 97 GLY A N 1
ATOM 776 C CA . GLY A 1 97 ? -20.566 -9.993 -2.504 1.00 91.19 97 GLY A CA 1
ATOM 777 C C . GLY A 1 97 ? -19.954 -10.597 -1.236 1.00 91.19 97 GLY A C 1
ATOM 778 O O . GLY A 1 97 ? -20.381 -11.661 -0.801 1.00 91.19 97 GLY A O 1
ATOM 779 N N . ILE A 1 98 ? -18.940 -9.943 -0.663 1.00 86.94 98 ILE A N 1
ATOM 780 C CA . ILE A 1 98 ? -18.317 -10.326 0.607 1.00 86.94 98 ILE A CA 1
ATOM 781 C C . ILE A 1 98 ? -19.052 -9.556 1.711 1.00 86.94 98 ILE A C 1
ATOM 783 O O . ILE A 1 98 ? -18.960 -8.328 1.774 1.00 86.94 98 ILE A O 1
ATOM 787 N N . GLU A 1 99 ? -19.823 -10.261 2.537 1.00 73.38 99 GLU A N 1
ATOM 788 C CA . GLU A 1 99 ? -20.503 -9.688 3.706 1.00 73.38 99 GLU A CA 1
ATOM 789 C C . GLU A 1 99 ? -19.548 -9.687 4.915 1.00 73.38 99 GLU A C 1
ATOM 791 O O . GLU A 1 99 ? -18.872 -10.686 5.163 1.00 73.38 99 GLU A O 1
ATOM 796 N N . GLU A 1 100 ? -19.454 -8.549 5.618 1.00 58.25 100 GLU A N 1
ATOM 797 C CA . GLU A 1 100 ? -18.755 -8.408 6.914 1.00 58.25 100 GLU A CA 1
ATOM 798 C C . GLU A 1 100 ? -19.661 -8.818 8.079 1.00 58.25 100 GLU A C 1
ATOM 800 O O . GLU A 1 100 ? -20.846 -8.405 8.069 1.00 58.25 100 GLU A O 1
#

Radius of gyration: 15.2 Å; chains: 1; bounding box: 33×35×39 Å

Sequence (100 aa):
MNSYLANCLLTDDFNISIVAKHLKDLILFDNPNMEDTSILTDEQLILAGSRYNRGIERDKNDIIKSISSPIGTPEREYSSYGRRILEKKKSIYKILGIEE

pLDDT: mean 91.71, std 8.3, range [54.84, 98.0]

Foldseek 3Di:
DPVVVVVLCVDPVSVVVVVVVLLVVQLCVVVVPDPDPPDDDLLSQLLSQLCSVPNDPDDSVLSVCLVPDDPPDPSVVSSPRSVVCVVCVVVVCVVVVNDD

Secondary structure (DSSP, 8-state):
--HHHHHHTTSHHHHHHHHHHHHHHHHHHH-TT-S-TTS--HHHHHHHHHHHHH-S-S-HHHHHHHHHSPTT-GGGGGGHHHHHHHHHHHHHHHHHT---